Protein AF-C9YWC7-F1 (afdb_monomer_lite)

InterPro domains:
  IPR002104 Integrase, catalytic domain [PF00589] (6-97)
  IPR002104 Integrase, catalytic domain [PS51898] (1-106)
  IPR011010 DNA breaking-rejoining enzyme, catalytic core [SSF56349] (5-104)
  IPR013762 Integrase-like, catalytic domain superfamily [G3DSA:1.10.443.10] (2-112)
  IPR050090 Bacterial tyrosine recombinase XerC/XerD complex [PTHR30349] (17-116)

Organism: Streptomyces scabiei (strain 87.22) (NCBI:txid680198)

Structure (mmCIF, N/CA/C/O backbone):
data_AF-C9YWC7-F1
#
_entry.id   AF-C9YWC7-F1
#
loop_
_atom_site.group_PDB
_atom_site.id
_atom_site.type_symbol
_atom_site.label_atom_id
_atom_site.label_alt_id
_atom_site.label_comp_id
_atom_site.label_asym_id
_atom_site.label_entity_id
_atom_site.label_seq_id
_atom_site.pdbx_PDB_ins_code
_atom_site.Cartn_x
_atom_site.Cartn_y
_atom_site.Cartn_z
_atom_site.occupancy
_atom_site.B_iso_or_equiv
_atom_site.auth_seq_id
_atom_site.auth_comp_id
_atom_site.auth_asym_id
_atom_site.auth_atom_id
_atom_site.pdbx_PDB_model_num
ATOM 1 N N . MET A 1 1 ? -15.018 -0.001 -10.263 1.00 42.81 1 MET A N 1
ATOM 2 C CA . MET A 1 1 ? -15.573 0.875 -9.209 1.00 42.81 1 MET A CA 1
ATOM 3 C C . MET A 1 1 ? -15.201 0.260 -7.872 1.00 42.81 1 MET A C 1
ATOM 5 O O . MET A 1 1 ? -15.272 -0.956 -7.770 1.00 42.81 1 MET A O 1
ATOM 9 N N . ASN A 1 2 ? -14.735 1.050 -6.901 1.00 56.34 2 ASN A N 1
ATOM 10 C CA . ASN A 1 2 ? -14.360 0.542 -5.578 1.00 56.34 2 ASN A CA 1
ATOM 11 C C . ASN A 1 2 ? -15.638 0.241 -4.787 1.00 56.34 2 ASN A C 1
ATOM 13 O O . ASN A 1 2 ? -16.301 1.170 -4.347 1.00 56.34 2 ASN A O 1
ATOM 17 N N . GLU A 1 3 ? -15.983 -1.027 -4.606 1.00 67.31 3 GLU A N 1
ATOM 18 C CA . GLU A 1 3 ? -17.200 -1.493 -3.914 1.00 67.31 3 GLU A CA 1
ATOM 19 C C . GLU A 1 3 ? -17.383 -0.844 -2.525 1.00 67.31 3 GLU A C 1
ATOM 21 O O . GLU A 1 3 ? -18.469 -0.390 -2.182 1.00 67.31 3 GLU A O 1
ATOM 26 N N . ALA A 1 4 ? -16.283 -0.611 -1.801 1.00 65.81 4 ALA A N 1
ATOM 27 C CA . ALA A 1 4 ? -16.276 0.120 -0.529 1.00 65.81 4 ALA A CA 1
ATOM 28 C C . ALA A 1 4 ? -16.797 1.574 -0.611 1.00 65.81 4 ALA A C 1
ATOM 30 O O . ALA A 1 4 ? -17.259 2.127 0.383 1.00 65.81 4 ALA A O 1
ATOM 31 N N . THR A 1 5 ? -16.716 2.227 -1.775 1.00 76.00 5 THR A N 1
ATOM 32 C CA . THR A 1 5 ? -17.272 3.580 -1.958 1.00 76.00 5 THR A CA 1
ATOM 33 C C . THR A 1 5 ? -18.790 3.569 -2.098 1.00 76.00 5 THR A C 1
ATOM 35 O O . THR A 1 5 ? -19.427 4.543 -1.709 1.00 76.00 5 THR A O 1
ATOM 38 N N . GLU A 1 6 ? -19.379 2.470 -2.578 1.00 84.31 6 GLU A N 1
ATOM 39 C CA . GLU A 1 6 ? -20.835 2.312 -2.665 1.00 84.31 6 GLU A CA 1
ATOM 40 C C . GLU A 1 6 ? -21.463 2.218 -1.273 1.00 84.31 6 GLU A C 1
ATOM 42 O O . GLU A 1 6 ? -22.472 2.868 -1.012 1.00 84.31 6 GLU A O 1
ATOM 47 N N . GLU A 1 7 ? -20.818 1.507 -0.344 1.00 85.69 7 GLU A N 1
ATOM 48 C CA . GLU A 1 7 ? -21.276 1.394 1.049 1.00 85.69 7 GLU A CA 1
ATOM 49 C C . GLU A 1 7 ? -21.302 2.743 1.783 1.00 85.69 7 GLU A C 1
ATOM 51 O O . GLU A 1 7 ? -22.106 2.950 2.691 1.00 85.69 7 GLU A O 1
ATOM 56 N N . LEU A 1 8 ? -20.444 3.687 1.382 1.00 85.88 8 LEU A N 1
ATOM 57 C CA . LEU A 1 8 ? -20.388 5.024 1.975 1.00 85.88 8 LEU A CA 1
ATOM 58 C C . LEU A 1 8 ? -21.399 6.000 1.364 1.00 85.88 8 LEU A C 1
ATOM 60 O O . LEU A 1 8 ? -21.724 6.993 2.014 1.00 85.88 8 LEU A O 1
ATOM 64 N N . LYS A 1 9 ? -21.930 5.741 0.160 1.00 87.25 9 LYS A N 1
ATOM 65 C CA . LYS A 1 9 ? -22.854 6.668 -0.523 1.00 87.25 9 LYS A CA 1
ATOM 66 C C . LYS A 1 9 ? -24.054 7.089 0.332 1.00 87.25 9 LYS A C 1
ATOM 68 O O . LYS A 1 9 ? -24.287 8.296 0.412 1.00 87.25 9 LYS A O 1
ATOM 73 N N . PRO A 1 10 ? -24.767 6.179 1.030 1.00 87.19 10 PRO A N 1
ATOM 74 C CA . PRO A 1 10 ? -25.900 6.567 1.872 1.00 87.19 10 PRO A CA 1
ATOM 75 C C . PRO A 1 10 ? -25.519 7.518 3.014 1.00 87.19 10 PRO A C 1
ATOM 77 O O . PRO A 1 10 ? -26.371 8.235 3.527 1.00 87.19 10 PRO A O 1
ATOM 80 N N . HIS A 1 11 ? -24.247 7.531 3.422 1.00 84.00 11 HIS A N 1
ATOM 81 C CA . HIS A 1 11 ? -23.739 8.363 4.513 1.00 84.00 11 HIS A CA 1
ATOM 82 C C . HIS A 1 11 ? -23.211 9.729 4.057 1.00 84.00 11 HIS A C 1
ATOM 84 O O . HIS A 1 11 ? -23.011 10.608 4.894 1.00 84.00 11 HIS A O 1
ATOM 90 N N . VAL A 1 12 ? -22.977 9.904 2.754 1.00 87.12 12 VAL A N 1
ATOM 91 C CA . VAL A 1 12 ? -22.456 11.143 2.151 1.00 87.12 12 VAL A CA 1
ATOM 92 C C . VAL A 1 12 ? -23.565 11.928 1.445 1.00 87.12 12 VAL A C 1
ATOM 94 O O . VAL A 1 12 ? -23.507 13.152 1.363 1.00 87.12 12 VAL A O 1
ATOM 97 N N . GLN A 1 13 ? -24.589 11.242 0.931 1.00 86.88 13 GLN A N 1
ATOM 98 C CA . GLN A 1 13 ? -25.634 11.868 0.127 1.00 86.88 13 GLN A CA 1
ATOM 99 C C . GLN A 1 13 ? -26.383 12.963 0.906 1.00 86.88 13 GLN A C 1
ATOM 101 O O . GLN A 1 13 ? -26.947 12.713 1.968 1.00 86.88 13 GLN A O 1
ATOM 106 N N . GLY A 1 14 ? -26.412 14.175 0.344 1.00 84.50 14 GLY A N 1
ATOM 107 C CA . GLY A 1 14 ? -27.125 15.322 0.917 1.00 84.50 14 GLY A CA 1
ATOM 108 C C . GLY A 1 14 ? -26.389 16.059 2.040 1.00 84.50 14 GLY A C 1
ATOM 109 O O . GLY A 1 14 ? -27.004 16.900 2.688 1.00 84.50 14 GLY A O 1
ATOM 110 N N . ARG A 1 15 ? -25.106 15.759 2.274 1.00 85.81 15 ARG A N 1
ATOM 111 C CA . ARG A 1 15 ? -24.283 16.399 3.313 1.00 85.81 15 ARG A CA 1
ATOM 112 C C . ARG A 1 15 ? -23.303 17.400 2.709 1.00 85.81 15 ARG A C 1
ATOM 114 O O . ARG A 1 15 ? -22.828 17.186 1.597 1.00 85.81 15 ARG A O 1
ATOM 121 N N . GLY A 1 16 ? -23.014 18.480 3.435 1.00 87.00 16 GLY A N 1
ATOM 122 C CA . GLY A 1 16 ? -22.000 19.458 3.027 1.00 87.00 16 GLY A CA 1
ATOM 123 C C . GLY A 1 16 ? -20.566 18.935 3.176 1.00 87.00 16 GLY A C 1
ATOM 124 O O . GLY A 1 16 ? -20.304 18.064 4.005 1.00 87.00 16 GLY A O 1
ATOM 125 N N . ASP A 1 17 ? -19.626 19.504 2.416 1.00 86.88 17 ASP A N 1
ATOM 126 C CA . ASP A 1 17 ? -18.220 19.056 2.364 1.00 86.88 17 ASP A CA 1
ATOM 127 C C . ASP A 1 17 ? -17.495 19.120 3.722 1.00 86.88 17 ASP A C 1
ATOM 129 O O . ASP A 1 17 ? -16.593 18.329 3.990 1.00 86.88 17 ASP A O 1
ATOM 133 N N . GLU A 1 18 ? -17.919 20.032 4.601 1.00 89.25 18 GLU A N 1
ATOM 134 C CA . GLU A 1 18 ? -17.342 20.244 5.937 1.00 89.25 18 GLU A CA 1
ATOM 135 C C . GLU A 1 18 ? -18.062 19.448 7.043 1.00 89.25 18 GLU A C 1
ATOM 137 O O . GLU A 1 18 ? -17.734 19.552 8.230 1.00 89.25 18 GLU A O 1
ATOM 142 N N . GLU A 1 19 ? -19.076 18.650 6.695 1.00 90.81 19 GLU A N 1
ATOM 143 C CA . GLU A 1 19 ? -19.802 17.852 7.675 1.00 90.81 19 GLU A CA 1
ATOM 144 C C . GLU A 1 19 ? -19.056 16.574 8.073 1.00 90.81 19 GLU A C 1
ATOM 146 O O . GLU A 1 19 ? -18.489 15.836 7.267 1.00 90.81 19 GLU A O 1
ATOM 151 N N . LEU A 1 20 ? -19.141 16.232 9.359 1.00 90.25 20 LEU A N 1
ATOM 152 C CA . LEU A 1 20 ? -18.568 14.998 9.889 1.00 90.25 20 LEU A CA 1
ATOM 153 C C . LEU A 1 20 ? -19.258 13.764 9.303 1.00 90.25 20 LEU A C 1
ATOM 155 O O . LEU A 1 20 ? -20.401 13.493 9.667 1.00 90.25 20 LEU A O 1
ATOM 159 N N . LEU A 1 21 ? -18.544 12.957 8.509 1.00 89.12 21 LEU A N 1
ATOM 160 C CA . LEU A 1 21 ? -19.074 11.722 7.909 1.00 89.12 21 LEU A CA 1
ATOM 161 C C . LEU A 1 21 ? -19.670 10.750 8.943 1.00 89.12 21 LEU A C 1
ATOM 163 O O . LEU A 1 21 ? -20.765 10.232 8.743 1.00 89.12 21 LEU A O 1
ATOM 167 N N . PHE A 1 22 ? -18.986 10.554 10.074 1.00 89.25 22 PHE A N 1
ATOM 168 C CA . PHE A 1 22 ? -19.467 9.734 11.189 1.00 89.25 22 PHE A CA 1
ATOM 169 C C . PHE A 1 22 ? -19.656 10.584 12.445 1.00 89.25 22 PHE A C 1
ATOM 171 O O . PHE A 1 22 ? -18.703 11.180 12.957 1.00 89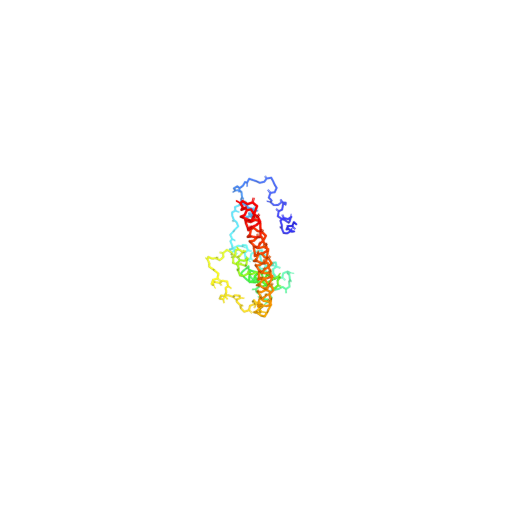.25 22 PHE A O 1
ATOM 178 N N . THR A 1 23 ? -20.875 10.591 12.976 1.00 90.69 23 THR A N 1
ATOM 179 C CA . THR A 1 23 ? -21.249 11.363 14.163 1.00 90.69 23 THR A CA 1
ATOM 180 C C . THR A 1 23 ? -21.534 10.457 15.360 1.00 90.69 23 THR A C 1
ATOM 182 O O . THR A 1 23 ? -21.872 9.278 15.243 1.00 90.69 23 THR A O 1
ATOM 185 N N . ALA A 1 24 ? -21.358 11.007 16.559 1.00 90.00 24 ALA A N 1
ATOM 186 C CA . ALA A 1 24 ? -21.933 10.448 17.774 1.00 90.00 24 ALA A CA 1
ATOM 187 C C . ALA A 1 24 ? -23.471 10.595 17.736 1.00 90.00 24 ALA A C 1
ATOM 189 O O . ALA A 1 24 ? -23.973 11.430 16.987 1.00 90.00 24 ALA A O 1
ATOM 190 N N . PRO A 1 25 ? -24.235 9.868 18.575 1.00 86.62 25 PRO A N 1
ATOM 191 C CA . PRO A 1 25 ? -25.702 9.923 18.552 1.00 86.62 25 PRO A CA 1
ATOM 192 C C . PRO A 1 25 ? -26.306 11.331 18.685 1.00 86.62 25 PRO A C 1
ATOM 194 O O . PRO A 1 25 ? -27.403 11.571 18.203 1.00 86.62 25 PRO A O 1
ATOM 197 N N . GLN A 1 26 ? -25.592 12.268 19.319 1.00 88.06 26 GLN A N 1
ATOM 198 C CA . GLN A 1 26 ? -26.001 13.671 19.463 1.00 88.06 26 GLN A CA 1
ATOM 199 C C . GLN A 1 26 ? -25.484 14.591 18.333 1.00 88.06 26 GLN A C 1
ATOM 201 O O . GLN A 1 26 ? -25.454 15.803 18.502 1.00 88.06 26 GLN A O 1
ATOM 206 N N . GLY A 1 27 ? -24.992 14.045 17.217 1.00 88.62 27 GLY A N 1
ATOM 207 C CA . GLY A 1 27 ? -24.489 14.812 16.065 1.00 88.62 27 GLY A CA 1
ATOM 208 C C . GLY A 1 27 ? -23.047 15.326 16.186 1.00 88.62 27 GLY A C 1
ATOM 209 O O . GLY A 1 27 ? -22.462 15.750 15.195 1.00 88.62 27 GLY A O 1
ATOM 210 N N . GLY A 1 28 ? -22.435 15.255 17.372 1.00 91.56 28 GLY A N 1
ATOM 211 C CA . GLY A 1 28 ? -21.044 15.669 17.595 1.00 91.56 28 GLY A CA 1
ATOM 212 C C . GLY A 1 28 ? -19.987 14.675 17.075 1.00 91.56 28 GLY A C 1
ATOM 213 O O . GLY A 1 28 ? -20.320 13.597 16.582 1.00 91.56 28 GLY A O 1
ATOM 214 N N . PRO A 1 29 ? -18.686 14.982 17.232 1.00 93.00 29 PRO A N 1
ATOM 215 C CA . PRO A 1 29 ? -17.603 14.125 16.756 1.00 93.00 29 PRO A CA 1
ATOM 216 C C . PRO A 1 29 ? -17.528 12.787 17.492 1.00 93.00 29 PRO A C 1
ATOM 218 O O . PRO A 1 29 ? -17.621 12.705 18.723 1.00 93.00 29 PRO A O 1
ATOM 221 N N . LEU A 1 30 ? -17.273 11.724 16.729 1.00 92.56 30 LEU A N 1
ATOM 222 C CA . LEU A 1 30 ? -17.085 10.386 17.267 1.00 92.56 30 LEU A CA 1
ATOM 223 C C . LEU A 1 30 ? -15.786 10.309 18.087 1.00 92.56 30 LEU A C 1
ATOM 225 O O . LEU A 1 30 ? -14.671 10.369 17.569 1.00 92.56 30 LEU A O 1
ATOM 229 N N . ARG A 1 31 ? -15.912 10.137 19.406 1.00 93.25 31 ARG A N 1
ATOM 230 C CA . ARG A 1 31 ? -14.751 9.978 20.294 1.00 93.25 31 ARG A CA 1
ATOM 231 C C . ARG A 1 31 ? -14.199 8.557 20.194 1.00 93.25 31 ARG A C 1
ATOM 233 O O . ARG A 1 31 ? -14.891 7.597 20.532 1.00 93.25 31 ARG A O 1
ATOM 240 N N . ALA A 1 32 ? -12.921 8.427 19.830 1.00 91.31 32 ALA A N 1
ATOM 241 C CA . ALA A 1 32 ? -12.274 7.135 19.584 1.00 91.31 32 ALA A CA 1
ATOM 242 C C . ALA A 1 32 ? -12.418 6.134 20.745 1.00 91.31 32 ALA A C 1
ATOM 244 O O . ALA A 1 32 ? -12.703 4.963 20.512 1.00 91.31 32 ALA A O 1
ATOM 245 N N . ARG A 1 33 ? -12.260 6.579 22.000 1.00 92.88 33 ARG A N 1
ATOM 246 C CA . ARG A 1 33 ? -12.434 5.712 23.180 1.00 92.88 33 ARG A CA 1
ATOM 247 C C . ARG A 1 33 ? -13.857 5.154 23.270 1.00 92.88 33 ARG A C 1
ATOM 249 O O . ARG A 1 33 ? -14.019 3.949 23.441 1.00 92.88 33 ARG A O 1
ATOM 256 N N . ASN A 1 34 ? -14.863 6.012 23.108 1.00 93.56 34 ASN A N 1
ATOM 257 C CA . ASN A 1 34 ? -16.269 5.619 23.196 1.00 93.56 34 ASN A CA 1
ATOM 258 C C . ASN A 1 34 ? -16.642 4.672 22.055 1.00 93.56 34 ASN A C 1
ATOM 260 O O . ASN A 1 34 ? -17.251 3.639 22.308 1.00 93.56 34 ASN A O 1
ATOM 264 N N . PHE A 1 35 ? -16.212 4.976 20.828 1.00 93.88 35 PHE A N 1
ATOM 265 C CA . PHE A 1 35 ? -16.394 4.089 19.679 1.00 93.88 35 PHE A CA 1
ATOM 266 C C . PHE A 1 35 ? -15.781 2.706 19.924 1.00 93.88 35 PHE A C 1
ATOM 268 O O . PHE A 1 35 ? -16.458 1.690 19.766 1.00 93.88 35 PHE A O 1
ATOM 275 N N . ARG A 1 36 ? -14.519 2.657 20.377 1.00 93.50 36 ARG A N 1
ATOM 276 C CA . ARG A 1 36 ? -13.822 1.391 20.643 1.00 93.50 36 ARG A CA 1
ATOM 277 C C . ARG A 1 36 ? -14.557 0.536 21.673 1.00 93.50 36 ARG A C 1
ATOM 279 O O . ARG A 1 36 ? -14.708 -0.661 21.462 1.00 93.50 36 ARG A O 1
ATOM 286 N N . GLN A 1 37 ? -14.992 1.145 22.775 1.00 93.31 37 GLN A N 1
ATOM 287 C CA . GLN A 1 37 ? -15.593 0.423 23.897 1.00 93.31 37 GLN A CA 1
ATOM 288 C C . GLN A 1 37 ? -17.053 0.039 23.653 1.00 93.31 37 GLN A C 1
ATOM 290 O O . GLN A 1 37 ? -17.451 -1.066 24.000 1.00 93.31 37 GLN A O 1
ATOM 295 N N . ARG A 1 38 ? -17.852 0.944 23.078 1.00 93.81 38 ARG A N 1
ATOM 296 C CA . ARG A 1 38 ? -19.313 0.787 23.001 1.00 93.81 38 ARG A CA 1
ATOM 297 C C . ARG A 1 38 ? -19.802 0.165 21.699 1.00 93.81 38 ARG A C 1
ATOM 299 O O . ARG A 1 38 ? -20.891 -0.387 21.688 1.00 93.81 38 ARG A O 1
ATOM 306 N N . LEU A 1 39 ? -19.030 0.274 20.618 1.00 93.56 39 LEU A N 1
ATOM 307 C CA . LEU A 1 39 ? -19.439 -0.201 19.292 1.00 93.56 39 LEU A CA 1
ATOM 308 C C . LEU A 1 39 ? -18.488 -1.274 18.771 1.00 93.56 39 LEU A C 1
ATOM 310 O O . LEU A 1 39 ? -18.910 -2.392 18.489 1.00 93.56 39 LEU A O 1
ATOM 314 N N . PHE A 1 40 ? -17.194 -0.965 18.696 1.00 95.06 40 PHE A N 1
ATOM 315 C CA . PHE A 1 40 ? -16.232 -1.848 18.043 1.00 95.06 40 PHE A CA 1
ATOM 316 C C . PHE A 1 40 ? -15.988 -3.149 18.820 1.00 95.06 40 PHE A C 1
ATOM 318 O O . PHE A 1 40 ? -16.091 -4.226 18.244 1.00 95.06 40 PHE A O 1
ATOM 325 N N . ALA A 1 41 ? -15.689 -3.083 20.123 1.00 94.94 41 ALA A N 1
ATOM 326 C CA . ALA A 1 41 ? -15.440 -4.289 20.916 1.00 94.94 41 ALA A CA 1
ATOM 327 C C . ALA A 1 41 ? -16.656 -5.244 20.956 1.00 94.94 41 ALA A C 1
ATOM 329 O O . ALA A 1 41 ? -16.464 -6.434 20.696 1.00 94.94 41 ALA A O 1
ATOM 330 N N . PRO A 1 42 ? -17.902 -4.768 21.168 1.00 96.19 42 PRO A N 1
ATOM 331 C CA . PRO A 1 42 ? -19.088 -5.611 21.018 1.00 96.19 42 PRO A CA 1
ATOM 332 C C . PRO A 1 42 ? -19.246 -6.201 19.611 1.00 96.19 42 PRO A C 1
ATOM 334 O O . PRO A 1 42 ? -19.573 -7.379 19.485 1.00 96.19 42 PRO A O 1
ATOM 337 N N . ALA A 1 43 ? -18.969 -5.430 18.552 1.00 96.19 43 ALA A N 1
ATOM 338 C CA . ALA A 1 43 ? -19.028 -5.928 17.177 1.00 96.19 43 ALA A CA 1
ATOM 339 C C . ALA A 1 43 ? -18.008 -7.052 16.918 1.00 96.19 43 ALA A C 1
ATOM 341 O O . ALA A 1 43 ? -18.352 -8.057 16.303 1.00 96.19 43 ALA A O 1
ATOM 342 N N . VAL A 1 44 ? -16.786 -6.933 17.447 1.00 96.69 44 VAL A N 1
ATOM 343 C CA . VAL A 1 44 ? -15.750 -7.980 17.368 1.00 96.69 44 VAL A CA 1
ATOM 344 C C . VAL A 1 44 ? -16.204 -9.267 18.060 1.00 96.69 44 VAL A C 1
ATOM 346 O O . VAL A 1 44 ? -15.990 -10.357 17.530 1.00 96.69 44 VAL A O 1
ATOM 349 N N . VAL A 1 45 ? -16.851 -9.161 19.225 1.00 96.38 45 VAL A N 1
ATOM 350 C CA . VAL A 1 45 ? -17.416 -10.324 19.930 1.00 96.38 45 VAL A CA 1
ATOM 351 C C . VAL A 1 45 ? -18.554 -10.945 19.124 1.00 96.38 45 VAL A C 1
ATOM 353 O O . VAL A 1 45 ? -18.554 -12.155 18.920 1.00 96.38 45 VAL A O 1
ATOM 356 N N . LYS A 1 46 ? -19.476 -10.126 18.603 1.00 97.44 46 LYS A N 1
ATOM 357 C CA . LYS A 1 46 ? -20.592 -10.581 17.759 1.00 97.44 46 LYS A CA 1
ATOM 358 C C . LYS A 1 46 ? -20.113 -11.270 16.476 1.00 97.44 46 LYS A C 1
ATOM 360 O O . LYS A 1 46 ? -20.763 -12.196 16.010 1.00 97.44 46 LYS A O 1
ATOM 365 N N . ALA A 1 47 ? -18.965 -10.857 15.941 1.00 96.44 47 ALA A N 1
ATOM 366 C CA . ALA A 1 47 ? -18.312 -11.490 14.797 1.00 96.44 47 ALA A CA 1
ATOM 367 C C . ALA A 1 47 ? -17.564 -12.798 15.145 1.00 96.44 47 ALA A C 1
ATOM 369 O O . ALA A 1 47 ? -16.922 -13.376 14.275 1.00 96.44 47 ALA A O 1
ATOM 370 N N . GLY A 1 48 ? -17.582 -13.255 16.405 1.00 96.81 48 GLY A N 1
ATOM 371 C CA . GLY A 1 48 ? -16.868 -14.460 16.851 1.00 96.81 48 GLY A CA 1
ATOM 372 C C . GLY A 1 48 ? -15.358 -14.270 17.060 1.00 96.81 48 GLY A C 1
ATOM 373 O O . GLY A 1 48 ? -14.641 -15.220 17.370 1.00 96.81 48 GLY A O 1
ATOM 374 N N . LEU A 1 49 ? -14.852 -13.039 16.950 1.00 95.88 49 LEU A N 1
ATOM 375 C CA . LEU A 1 49 ? -13.418 -12.720 16.979 1.00 95.88 49 LEU A CA 1
ATOM 376 C C . LEU A 1 49 ? -12.938 -12.200 18.344 1.00 95.88 49 LEU A C 1
ATOM 378 O O . LEU A 1 49 ? -11.817 -11.701 18.467 1.00 95.88 49 LEU A O 1
ATOM 382 N N . GLY A 1 50 ? -13.765 -12.307 19.390 1.00 92.50 50 GLY A N 1
ATOM 383 C CA . GLY A 1 50 ? -13.463 -11.778 20.728 1.00 92.50 50 GLY A CA 1
ATOM 384 C C . GLY A 1 50 ? -12.139 -12.289 21.310 1.00 92.50 50 GLY A C 1
ATOM 385 O O . GLY A 1 50 ? -11.377 -11.520 21.898 1.00 92.50 50 GLY A O 1
ATOM 386 N N . HIS A 1 51 ? -11.813 -13.559 21.061 1.00 93.56 51 HIS A N 1
ATOM 387 C CA . HIS A 1 51 ? -10.578 -14.200 21.521 1.00 93.56 51 HIS A CA 1
ATOM 388 C C . HIS A 1 51 ? -9.308 -13.592 20.898 1.00 93.56 51 HIS A C 1
ATOM 390 O O . HIS A 1 51 ? -8.252 -13.579 21.529 1.00 93.56 51 HIS A O 1
ATOM 396 N N . LEU A 1 52 ? -9.407 -13.008 19.699 1.00 93.31 52 LEU A N 1
ATOM 397 C CA . LEU A 1 52 ? -8.273 -12.406 18.993 1.00 93.31 52 LEU A CA 1
ATOM 398 C C . LEU A 1 52 ? -7.942 -10.993 19.476 1.00 93.31 52 LEU A C 1
ATOM 400 O O . LEU A 1 52 ? -6.923 -10.428 19.062 1.00 93.31 52 LEU A O 1
ATOM 404 N N . LYS A 1 53 ? -8.790 -10.394 20.329 1.00 89.88 53 LYS A N 1
ATOM 405 C CA . LYS A 1 53 ? -8.661 -8.999 20.782 1.00 89.88 53 LYS A CA 1
ATOM 406 C C . LYS A 1 53 ? -8.387 -8.071 19.591 1.00 89.88 53 LYS A C 1
ATOM 408 O O . LYS A 1 53 ? -7.358 -7.385 19.554 1.00 89.88 53 LYS A O 1
ATOM 413 N N . VAL A 1 54 ? -9.232 -8.155 18.560 1.00 95.69 54 VAL A N 1
ATOM 414 C CA . VAL A 1 54 ? -9.095 -7.358 17.332 1.00 95.69 54 VAL A CA 1
ATOM 415 C C . VAL A 1 54 ? -9.170 -5.875 17.691 1.00 95.69 54 VAL A C 1
ATOM 417 O O . VAL A 1 54 ? -9.963 -5.465 18.535 1.00 95.69 54 VAL A O 1
ATOM 420 N N . THR A 1 55 ? -8.321 -5.064 17.065 1.00 94.38 55 THR A N 1
ATOM 421 C CA . THR A 1 55 ? -8.309 -3.603 17.203 1.00 94.38 55 THR A CA 1
ATOM 422 C C . THR A 1 55 ? -8.272 -2.967 15.814 1.00 94.38 55 THR A C 1
ATOM 424 O O . THR A 1 55 ? -7.821 -3.623 14.873 1.00 94.38 55 THR A O 1
ATOM 427 N N . PRO A 1 56 ? -8.650 -1.685 15.656 1.00 94.19 56 PRO A N 1
ATOM 428 C CA . PRO A 1 56 ? -8.478 -0.990 14.379 1.00 94.19 56 PRO A CA 1
ATOM 429 C C . PRO A 1 56 ? -7.026 -1.003 13.880 1.00 94.19 56 PRO A C 1
ATOM 431 O O . PRO A 1 56 ? -6.780 -1.081 12.683 1.00 94.19 56 PRO A O 1
ATOM 434 N N . HIS A 1 57 ? -6.050 -0.998 14.797 1.00 93.69 57 HIS A N 1
ATOM 435 C CA . HIS A 1 57 ? -4.640 -1.122 14.432 1.00 93.69 57 HIS A CA 1
ATOM 436 C C . HIS A 1 57 ? -4.312 -2.512 13.863 1.00 93.69 57 HIS A C 1
ATOM 438 O O . HIS A 1 57 ? -3.620 -2.600 12.858 1.00 93.69 57 HIS A O 1
ATOM 444 N N . LYS A 1 58 ? -4.859 -3.594 14.437 1.00 95.12 58 LYS A N 1
ATOM 445 C CA . LYS A 1 58 ? -4.727 -4.946 13.865 1.00 95.12 58 LYS A CA 1
ATOM 446 C C . LYS A 1 58 ? -5.393 -5.055 12.494 1.00 95.12 58 LYS A C 1
ATOM 448 O O . LYS A 1 58 ? -4.791 -5.613 11.591 1.00 95.12 58 LYS A O 1
ATOM 453 N N . LEU A 1 59 ? -6.580 -4.469 12.318 1.00 95.56 59 LEU A N 1
ATOM 454 C CA . LEU A 1 59 ? -7.244 -4.426 11.010 1.00 95.56 59 LEU A CA 1
ATOM 455 C C . LEU A 1 59 ? -6.410 -3.669 9.970 1.00 95.56 59 LEU A C 1
ATOM 457 O O . LEU A 1 59 ? -6.341 -4.088 8.820 1.00 95.56 59 LEU A O 1
ATOM 461 N N . ARG A 1 60 ? -5.725 -2.593 10.374 1.00 94.75 60 ARG A N 1
ATOM 462 C CA . ARG A 1 60 ? -4.783 -1.875 9.507 1.00 94.75 60 ARG A CA 1
ATOM 463 C C . ARG A 1 60 ? -3.597 -2.750 9.085 1.00 94.75 60 ARG A C 1
ATOM 465 O O . ARG A 1 60 ? -3.223 -2.700 7.918 1.00 94.75 60 ARG A O 1
ATOM 472 N N . HIS A 1 61 ? -3.046 -3.561 9.992 1.00 95.31 61 HIS A N 1
ATOM 473 C CA . HIS A 1 61 ? -2.030 -4.563 9.637 1.00 95.31 61 HIS A CA 1
ATOM 474 C C . HIS A 1 61 ? -2.587 -5.590 8.651 1.00 95.31 61 HIS A C 1
ATOM 476 O O . HIS A 1 61 ? -1.970 -5.835 7.622 1.00 95.31 61 HIS A O 1
ATOM 482 N N . THR A 1 62 ? -3.789 -6.117 8.898 1.00 95.56 62 THR A N 1
ATOM 483 C CA . THR A 1 62 ? -4.455 -7.053 7.980 1.00 95.56 62 THR A CA 1
ATOM 484 C C . THR A 1 62 ? -4.657 -6.448 6.589 1.00 95.56 62 THR A C 1
ATOM 486 O O . THR A 1 62 ? -4.360 -7.106 5.597 1.00 95.56 62 THR A O 1
ATOM 489 N N . ALA A 1 63 ? -5.101 -5.192 6.495 1.00 95.56 63 ALA A N 1
ATOM 490 C CA . ALA A 1 63 ? -5.263 -4.498 5.219 1.00 95.56 63 ALA A CA 1
ATOM 491 C C . ALA A 1 63 ? -3.929 -4.353 4.467 1.00 95.56 63 ALA A C 1
ATOM 493 O O . ALA A 1 63 ? -3.877 -4.582 3.261 1.00 95.56 63 ALA A O 1
ATOM 494 N N . ALA A 1 64 ? -2.841 -4.029 5.174 1.00 95.94 64 ALA A N 1
ATOM 495 C CA . ALA A 1 64 ? -1.506 -3.969 4.584 1.00 95.94 64 ALA A CA 1
ATOM 496 C C . ALA A 1 64 ? -1.051 -5.341 4.063 1.00 95.94 64 ALA A C 1
ATOM 498 O O . ALA A 1 64 ? -0.625 -5.448 2.915 1.00 95.94 64 ALA A O 1
ATOM 499 N N . SER A 1 65 ? -1.204 -6.397 4.867 1.00 96.00 65 SER A N 1
ATOM 500 C CA . SER A 1 65 ? -0.859 -7.764 4.466 1.00 96.00 65 SER A CA 1
ATOM 501 C C . SER A 1 65 ? -1.658 -8.227 3.245 1.00 96.00 65 SER A C 1
ATOM 503 O O . SER A 1 65 ? -1.077 -8.784 2.318 1.00 96.00 65 SER A O 1
ATOM 505 N N . LEU A 1 66 ? -2.967 -7.953 3.204 1.00 96.69 66 LEU A N 1
ATOM 506 C CA . LEU A 1 66 ? -3.824 -8.288 2.062 1.00 96.69 66 LEU A CA 1
ATOM 507 C C . LEU A 1 66 ? -3.441 -7.505 0.801 1.00 96.69 66 LEU A C 1
ATOM 509 O O . LEU A 1 66 ? -3.418 -8.083 -0.284 1.00 96.69 66 LEU A O 1
ATOM 513 N N . ALA A 1 67 ? -3.098 -6.220 0.925 1.00 95.62 67 ALA A N 1
ATOM 514 C CA . ALA A 1 67 ? -2.631 -5.421 -0.206 1.00 95.62 67 ALA A CA 1
ATOM 515 C C . ALA A 1 67 ? -1.327 -5.987 -0.795 1.00 95.62 67 ALA A C 1
ATOM 517 O O . ALA A 1 67 ? -1.227 -6.160 -2.010 1.00 95.62 67 ALA A O 1
ATOM 518 N N . ILE A 1 68 ? -0.358 -6.341 0.057 1.00 95.81 68 ILE A N 1
ATOM 519 C CA . ILE A 1 68 ? 0.919 -6.941 -0.367 1.00 95.81 68 ILE A CA 1
ATOM 520 C C . ILE A 1 68 ? 0.684 -8.298 -1.038 1.00 95.81 68 ILE A C 1
ATOM 522 O O . ILE A 1 68 ? 1.202 -8.539 -2.130 1.00 95.81 68 ILE A O 1
ATOM 526 N N . ALA A 1 69 ? -0.145 -9.155 -0.434 1.00 94.50 69 ALA A N 1
ATOM 527 C CA . ALA A 1 69 ? -0.522 -10.447 -1.008 1.00 94.50 69 ALA A CA 1
ATOM 528 C C . ALA A 1 69 ? -1.241 -10.300 -2.362 1.00 94.50 69 ALA A C 1
ATOM 530 O O . ALA A 1 69 ? -1.071 -11.134 -3.247 1.00 94.50 69 ALA A O 1
ATOM 531 N N . SER A 1 70 ? -1.980 -9.204 -2.554 1.00 95.19 70 SER A N 1
ATOM 532 C CA . SER A 1 70 ? -2.635 -8.851 -3.823 1.00 95.19 70 SER A CA 1
ATOM 533 C C . SER A 1 70 ? -1.680 -8.231 -4.854 1.00 95.19 70 SER A C 1
ATOM 535 O O . SER A 1 70 ? -2.103 -7.839 -5.939 1.00 95.19 70 SER A O 1
ATOM 537 N N . GLY A 1 71 ? -0.385 -8.139 -4.542 1.00 93.44 71 GLY A N 1
ATOM 538 C CA . GLY A 1 71 ? 0.654 -7.682 -5.459 1.00 93.44 71 GLY A CA 1
ATOM 539 C C . GLY A 1 71 ? 0.994 -6.196 -5.375 1.00 93.44 71 GLY A C 1
ATOM 540 O O . GLY A 1 71 ? 1.770 -5.736 -6.214 1.00 93.44 71 GLY A O 1
ATOM 541 N N . ALA A 1 72 ? 0.472 -5.458 -4.389 1.00 94.88 72 ALA A N 1
ATOM 542 C CA . ALA A 1 72 ? 0.852 -4.065 -4.168 1.00 94.88 72 ALA A CA 1
ATOM 543 C C . ALA A 1 72 ? 2.353 -3.945 -3.856 1.00 94.88 72 ALA A C 1
ATOM 545 O O . ALA A 1 72 ? 2.909 -4.742 -3.097 1.00 94.88 72 ALA A O 1
ATOM 546 N N . ASP A 1 73 ? 3.007 -2.939 -4.434 1.00 93.94 73 ASP A N 1
ATOM 547 C CA . ASP A 1 73 ? 4.386 -2.599 -4.098 1.00 93.94 73 ASP A CA 1
ATOM 548 C C . ASP A 1 73 ? 4.468 -1.713 -2.843 1.00 93.94 73 ASP A C 1
ATOM 550 O O . ASP A 1 73 ? 3.463 -1.238 -2.302 1.00 93.94 73 ASP A O 1
ATOM 554 N N . VAL A 1 74 ? 5.694 -1.493 -2.368 1.00 93.75 74 VAL A N 1
ATOM 555 C CA . VAL A 1 74 ? 5.960 -0.704 -1.160 1.00 93.75 74 VAL A CA 1
ATOM 556 C C . VAL A 1 74 ? 5.399 0.717 -1.237 1.00 93.75 74 VAL A C 1
ATOM 558 O O . VAL A 1 74 ? 4.910 1.218 -0.225 1.00 93.75 74 VAL A O 1
ATOM 561 N N . ASN A 1 75 ? 5.406 1.352 -2.412 1.00 94.06 75 ASN A N 1
ATOM 562 C CA . ASN A 1 75 ? 4.918 2.719 -2.576 1.00 94.06 75 ASN A CA 1
ATOM 563 C C . ASN A 1 75 ? 3.395 2.752 -2.476 1.00 94.06 75 ASN A C 1
ATOM 565 O O . ASN A 1 75 ? 2.844 3.593 -1.769 1.00 94.06 75 ASN A O 1
ATOM 569 N N . VAL A 1 76 ? 2.712 1.799 -3.118 1.00 95.19 76 VAL A N 1
ATOM 570 C CA . VAL A 1 76 ? 1.251 1.668 -3.027 1.00 95.19 76 VAL A CA 1
ATOM 571 C C . VAL A 1 76 ? 0.822 1.469 -1.574 1.00 95.19 76 VAL A C 1
ATOM 573 O O . VAL A 1 76 ? -0.064 2.173 -1.088 1.00 95.19 76 VAL A O 1
ATOM 576 N N . VAL A 1 77 ? 1.480 0.559 -0.850 1.00 94.88 77 VAL A N 1
ATOM 577 C CA . VAL A 1 77 ? 1.160 0.286 0.559 1.00 94.88 77 VAL A CA 1
ATOM 578 C C . VAL A 1 77 ? 1.494 1.490 1.443 1.00 94.88 77 VAL A C 1
ATOM 580 O O . VAL A 1 77 ? 0.695 1.853 2.305 1.00 94.88 77 VAL A O 1
ATOM 583 N N . GLN A 1 78 ? 2.629 2.160 1.221 1.00 94.56 78 GLN A N 1
ATOM 584 C CA . GLN A 1 78 ? 3.000 3.375 1.950 1.00 94.56 78 GLN A CA 1
ATOM 585 C C . GLN A 1 78 ? 1.940 4.471 1.787 1.00 94.56 78 GLN A C 1
ATOM 587 O O . GLN A 1 78 ? 1.512 5.048 2.790 1.00 94.56 78 GLN A O 1
ATOM 592 N N . THR A 1 79 ? 1.503 4.738 0.554 1.00 94.56 79 THR A N 1
ATOM 593 C CA . THR A 1 79 ? 0.480 5.746 0.253 1.00 94.56 79 THR A CA 1
ATOM 594 C C . THR A 1 79 ? -0.865 5.366 0.856 1.00 94.56 79 THR A C 1
ATOM 596 O O . THR A 1 79 ? -1.467 6.189 1.540 1.00 94.56 79 THR A O 1
ATOM 599 N N . MET A 1 80 ? -1.306 4.114 0.688 1.00 93.94 80 MET A N 1
ATOM 600 C CA . MET A 1 80 ? -2.550 3.601 1.278 1.00 93.94 80 MET A CA 1
ATOM 601 C C . MET A 1 80 ? -2.578 3.781 2.801 1.0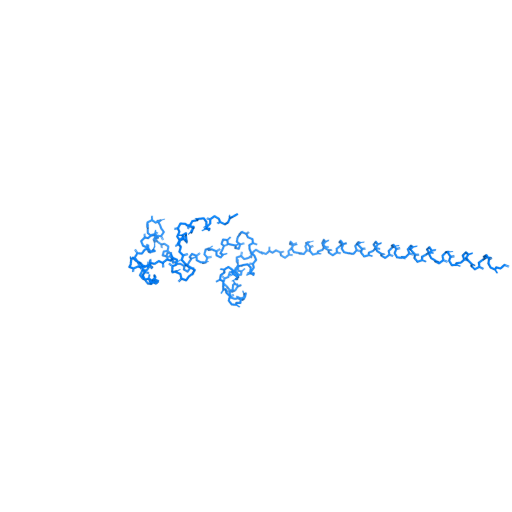0 93.94 80 MET A C 1
ATOM 603 O O . MET A 1 80 ? -3.607 4.109 3.388 1.00 93.94 80 MET A O 1
ATOM 607 N N . LEU A 1 81 ? -1.437 3.565 3.455 1.00 93.38 81 LEU A N 1
ATOM 608 C CA . LEU A 1 81 ? -1.307 3.694 4.897 1.00 93.38 81 LEU A CA 1
ATOM 609 C C . LEU A 1 81 ? -1.050 5.146 5.341 1.00 93.38 81 LEU A C 1
ATOM 611 O O . LEU A 1 81 ? -1.278 5.465 6.509 1.00 93.38 81 LEU A O 1
ATOM 615 N N . GLY A 1 82 ? -0.598 6.039 4.464 1.00 93.25 82 GLY A N 1
ATOM 616 C CA . GLY A 1 82 ? -0.187 7.395 4.835 1.00 93.25 82 GLY A CA 1
ATOM 617 C C . GLY A 1 82 ? 1.103 7.419 5.665 1.00 93.25 82 GLY A C 1
ATOM 618 O O . GLY A 1 82 ? 1.260 8.248 6.561 1.00 93.25 82 GLY A O 1
ATOM 619 N N . HIS A 1 83 ? 2.018 6.475 5.428 1.00 93.94 83 HIS A N 1
ATOM 620 C CA . HIS A 1 83 ? 3.330 6.484 6.074 1.00 93.94 83 HIS A CA 1
ATOM 621 C C . HIS A 1 83 ? 4.220 7.576 5.467 1.00 93.94 83 HIS A C 1
ATOM 623 O O . HIS A 1 83 ? 4.350 7.690 4.249 1.00 93.94 83 HIS A O 1
ATOM 629 N N . LYS A 1 84 ? 4.880 8.357 6.331 1.00 90.44 84 LYS A N 1
ATOM 630 C CA . LYS A 1 84 ? 5.771 9.456 5.918 1.00 90.44 84 LYS A CA 1
ATOM 631 C C . LYS A 1 84 ? 7.013 8.986 5.150 1.00 90.44 84 LYS A C 1
ATOM 633 O O . LYS A 1 84 ? 7.626 9.785 4.455 1.00 90.44 84 LYS A O 1
ATOM 638 N N . SER A 1 85 ? 7.396 7.720 5.301 1.00 89.94 85 SER A N 1
ATOM 639 C CA . SER A 1 85 ? 8.548 7.119 4.629 1.00 89.94 85 SER A CA 1
ATOM 640 C C . SER A 1 85 ? 8.270 5.656 4.290 1.00 89.94 85 SER A C 1
ATOM 642 O O . SER A 1 85 ? 7.604 4.955 5.059 1.00 89.94 85 SER A O 1
ATOM 644 N N . ALA A 1 86 ? 8.837 5.195 3.173 1.00 87.56 86 ALA A N 1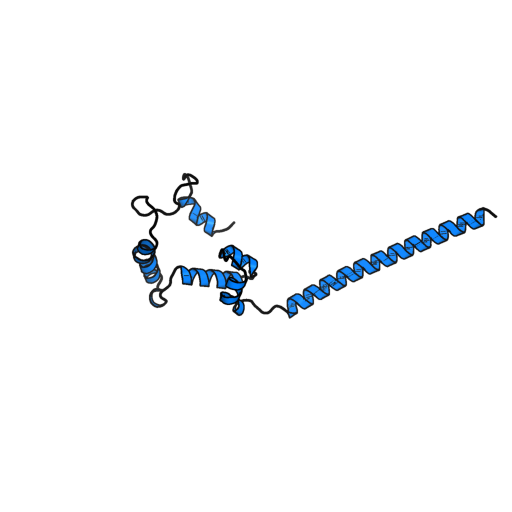
ATOM 645 C CA . ALA A 1 86 ? 8.849 3.792 2.771 1.00 87.56 86 ALA A CA 1
ATOM 646 C C . ALA A 1 86 ? 9.548 2.904 3.809 1.00 87.56 86 ALA A C 1
ATOM 648 O O . ALA A 1 86 ? 9.132 1.766 4.005 1.00 87.56 86 ALA A O 1
ATOM 649 N N . THR A 1 87 ? 10.554 3.433 4.518 1.00 91.25 87 THR A N 1
ATOM 650 C CA . THR A 1 87 ? 11.288 2.710 5.569 1.00 91.25 87 THR A CA 1
ATOM 651 C C . THR A 1 87 ? 10.339 2.166 6.629 1.00 91.25 87 THR A C 1
ATOM 653 O O . THR A 1 87 ? 10.380 0.982 6.915 1.00 91.25 87 THR A O 1
ATOM 656 N N . LEU A 1 88 ? 9.381 2.969 7.106 1.00 90.75 88 LEU A N 1
ATOM 657 C CA . LEU A 1 88 ? 8.403 2.515 8.102 1.00 90.75 88 LEU A CA 1
ATOM 658 C C . LEU A 1 88 ? 7.569 1.326 7.593 1.00 90.75 88 LEU A C 1
ATOM 660 O O . LEU A 1 88 ? 7.251 0.404 8.344 1.00 90.75 88 LEU A O 1
ATOM 664 N N . THR A 1 89 ? 7.205 1.344 6.310 1.00 92.50 89 THR A N 1
ATOM 665 C CA . THR A 1 89 ? 6.477 0.246 5.665 1.00 92.50 89 THR A CA 1
ATOM 666 C C . THR A 1 89 ? 7.355 -0.995 5.521 1.00 92.50 89 THR A C 1
ATOM 668 O O . THR A 1 89 ? 6.878 -2.093 5.789 1.00 92.50 89 THR A O 1
ATOM 671 N N . LEU A 1 90 ? 8.621 -0.837 5.130 1.00 92.38 90 LEU A N 1
ATOM 672 C CA . LEU A 1 90 ? 9.569 -1.941 4.967 1.00 92.38 90 LEU A CA 1
ATOM 673 C C . LEU A 1 90 ? 9.967 -2.565 6.307 1.00 92.38 90 LEU A C 1
ATOM 675 O O . LEU A 1 90 ? 9.974 -3.785 6.415 1.00 92.38 90 LEU A O 1
ATOM 679 N N . ASP A 1 91 ? 10.195 -1.761 7.341 1.00 94.44 91 ASP A N 1
ATOM 680 C CA . ASP A 1 91 ? 10.499 -2.251 8.688 1.00 94.44 91 ASP A CA 1
ATOM 681 C C . ASP A 1 91 ? 9.336 -3.084 9.245 1.00 94.44 91 ASP A C 1
ATOM 683 O O . ASP A 1 91 ? 9.539 -4.103 9.901 1.00 94.44 91 ASP A O 1
ATOM 687 N N . THR A 1 92 ? 8.098 -2.672 8.950 1.00 92.31 92 THR A N 1
ATOM 688 C CA . THR A 1 92 ? 6.893 -3.339 9.464 1.00 92.31 92 THR A CA 1
ATOM 689 C C . THR A 1 92 ? 6.490 -4.556 8.625 1.00 92.31 92 THR A C 1
ATOM 691 O O . THR A 1 92 ? 6.121 -5.589 9.178 1.00 92.31 92 THR A O 1
ATOM 694 N N . TYR A 1 93 ? 6.535 -4.453 7.293 1.00 95.19 93 TYR A N 1
ATOM 695 C CA . TYR A 1 93 ? 5.937 -5.432 6.372 1.00 95.19 93 TYR A CA 1
ATOM 696 C C . TYR A 1 93 ? 6.915 -6.008 5.343 1.00 95.19 93 TYR A C 1
ATOM 698 O O . TYR A 1 93 ? 6.497 -6.781 4.487 1.00 95.19 93 TYR A O 1
ATOM 706 N N . GLY A 1 94 ? 8.202 -5.658 5.401 1.00 91.19 94 GLY A N 1
ATOM 707 C CA . GLY A 1 94 ? 9.225 -6.077 4.435 1.00 91.19 94 GLY A CA 1
ATOM 708 C C . GLY A 1 94 ? 9.253 -7.587 4.205 1.00 91.19 94 GLY A C 1
ATOM 709 O O . GLY A 1 94 ? 9.315 -8.043 3.069 1.00 91.19 94 GLY A O 1
ATOM 710 N N . HIS A 1 95 ? 9.087 -8.354 5.282 1.00 93.31 95 HIS A N 1
ATOM 711 C CA . HIS A 1 95 ? 9.050 -9.817 5.274 1.00 93.31 95 HIS A CA 1
ATOM 712 C C . HIS A 1 95 ? 7.836 -10.425 4.544 1.00 93.31 95 HIS A C 1
ATOM 714 O O . HIS A 1 95 ? 7.831 -11.624 4.283 1.00 93.31 95 HIS A O 1
ATOM 720 N N . LEU A 1 96 ? 6.804 -9.633 4.234 1.00 94.38 96 LEU A N 1
ATOM 721 C CA . LEU A 1 96 ? 5.632 -10.082 3.477 1.00 94.38 96 LEU A CA 1
ATOM 722 C C . LEU A 1 96 ? 5.810 -9.912 1.966 1.00 94.38 96 LEU A C 1
ATOM 724 O O . LEU A 1 96 ? 5.043 -10.491 1.196 1.00 94.38 96 LEU A O 1
ATOM 728 N N . PHE A 1 97 ? 6.778 -9.104 1.524 1.00 92.62 97 PHE A N 1
ATOM 729 C CA . PHE A 1 97 ? 7.017 -8.922 0.099 1.00 92.62 97 PHE A CA 1
ATOM 730 C C . PHE A 1 97 ? 7.691 -10.172 -0.475 1.00 92.62 97 PHE A C 1
ATOM 732 O O . PHE A 1 97 ? 8.697 -10.631 0.066 1.00 92.62 97 PHE A O 1
ATOM 739 N N . PRO A 1 98 ? 7.166 -10.729 -1.578 1.00 88.31 98 PRO A N 1
ATOM 740 C CA . PRO A 1 98 ? 7.768 -11.900 -2.195 1.00 88.31 98 PRO A CA 1
ATOM 741 C C . PRO A 1 98 ? 9.118 -11.538 -2.818 1.00 88.31 98 PRO A C 1
ATOM 743 O O . PRO A 1 98 ? 9.274 -10.453 -3.388 1.00 88.31 98 PRO A O 1
ATOM 746 N N . ASP A 1 99 ? 10.062 -12.477 -2.771 1.00 90.12 99 ASP A N 1
ATOM 747 C CA . ASP A 1 99 ? 11.287 -12.374 -3.556 1.00 90.12 99 ASP A CA 1
ATOM 748 C C . ASP A 1 99 ? 10.943 -12.490 -5.047 1.00 90.12 99 ASP A C 1
ATOM 750 O O . ASP A 1 99 ? 10.281 -13.431 -5.490 1.00 90.12 99 ASP A O 1
ATOM 754 N N . ARG A 1 100 ? 11.355 -11.486 -5.822 1.00 87.62 100 ARG A N 1
ATOM 755 C CA . ARG A 1 100 ? 11.121 -11.408 -7.269 1.00 87.62 100 ARG A CA 1
ATOM 756 C C . ARG A 1 100 ? 12.396 -11.104 -8.046 1.00 87.62 100 ARG A C 1
ATOM 758 O O . ARG A 1 100 ? 12.304 -10.685 -9.201 1.00 87.62 100 ARG A O 1
ATOM 765 N N . LEU A 1 101 ? 13.577 -11.290 -7.452 1.00 91.81 101 LEU A N 1
ATOM 766 C CA . LEU A 1 101 ? 14.847 -10.947 -8.102 1.00 91.81 101 LEU A 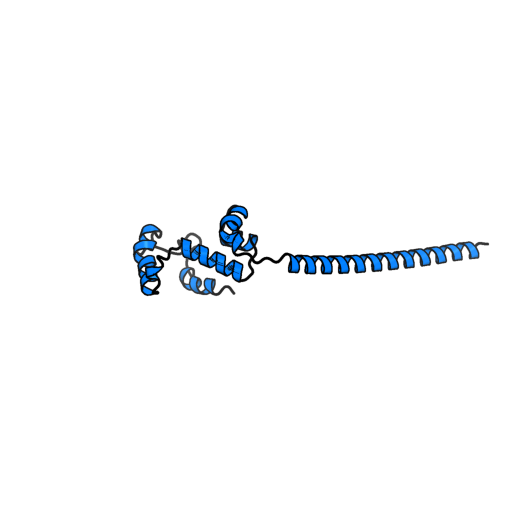CA 1
ATOM 767 C C . LEU A 1 101 ? 15.005 -11.642 -9.464 1.00 91.81 101 LEU A C 1
ATOM 769 O O . LEU A 1 101 ? 15.315 -10.981 -10.458 1.00 91.81 101 LEU A O 1
ATOM 773 N N . ASP A 1 102 ? 14.681 -12.932 -9.553 1.00 93.50 102 ASP A N 1
ATOM 774 C CA . ASP A 1 102 ? 14.750 -13.693 -10.807 1.00 93.50 102 ASP A CA 1
ATOM 775 C C . ASP A 1 102 ? 13.760 -13.202 -11.869 1.00 93.50 102 ASP A C 1
ATOM 777 O O . ASP A 1 102 ? 14.085 -13.105 -13.057 1.00 93.50 102 ASP A O 1
ATOM 781 N N . GLU A 1 103 ? 12.533 -12.880 -11.458 1.00 93.25 103 GLU A N 1
ATOM 782 C CA . GLU A 1 103 ? 11.499 -12.351 -12.347 1.00 93.25 103 GLU A CA 1
ATOM 783 C C . GLU A 1 103 ? 11.924 -10.992 -12.922 1.00 93.25 103 GLU A C 1
ATOM 785 O O . GLU A 1 103 ? 11.836 -10.755 -14.134 1.00 93.25 103 GLU A O 1
ATOM 790 N N . VAL A 1 104 ? 12.423 -10.112 -12.051 1.00 93.75 104 VAL A N 1
ATOM 791 C CA . VAL A 1 104 ? 12.927 -8.786 -12.411 1.00 93.75 104 VAL A CA 1
ATOM 792 C C . VAL A 1 104 ? 14.121 -8.919 -13.350 1.00 93.75 104 VAL A C 1
ATOM 794 O O . VAL A 1 104 ? 14.125 -8.287 -14.408 1.00 93.75 104 VAL A O 1
ATOM 797 N N . SER A 1 105 ? 15.072 -9.803 -13.045 1.00 96.31 105 SER A N 1
ATOM 798 C CA . SER A 1 105 ? 16.241 -10.081 -13.884 1.00 96.31 105 SER A CA 1
ATOM 799 C C . SER A 1 105 ? 15.844 -10.521 -15.300 1.00 96.31 105 SER A C 1
ATOM 801 O O . SER A 1 105 ? 16.261 -9.914 -16.295 1.00 96.31 105 SER A O 1
ATOM 803 N N . LYS A 1 106 ? 14.930 -11.495 -15.423 1.00 97.38 106 LYS A N 1
ATOM 804 C CA . LYS A 1 106 ? 14.402 -11.959 -16.721 1.00 97.38 106 LYS A CA 1
ATOM 805 C C . LYS A 1 106 ? 13.738 -10.824 -17.505 1.00 97.38 106 LYS A C 1
ATOM 807 O O . LYS A 1 106 ? 13.989 -10.652 -18.705 1.00 97.38 106 LYS A O 1
ATOM 812 N N . LYS A 1 107 ? 12.909 -10.009 -16.842 1.00 96.69 107 LYS A N 1
ATOM 813 C CA . LYS A 1 107 ? 12.240 -8.849 -17.460 1.00 96.69 107 LYS A CA 1
ATOM 814 C C . LYS A 1 107 ? 13.243 -7.784 -17.911 1.00 96.69 107 LYS A C 1
ATOM 816 O O . LYS A 1 107 ? 13.092 -7.245 -19.012 1.00 96.69 107 LYS A O 1
ATOM 821 N N . MET A 1 108 ? 14.270 -7.501 -17.110 1.00 97.62 108 MET A N 1
ATOM 822 C CA . MET A 1 108 ? 15.350 -6.572 -17.454 1.00 97.62 108 MET A CA 1
ATOM 823 C C . MET A 1 108 ? 16.120 -7.049 -18.686 1.00 97.62 108 MET A C 1
ATOM 825 O O . MET A 1 108 ? 16.281 -6.282 -19.639 1.00 97.62 108 MET A O 1
ATOM 829 N N . HIS A 1 109 ? 16.516 -8.325 -18.723 1.00 97.81 109 HIS A N 1
ATOM 830 C CA . HIS A 1 109 ? 17.229 -8.900 -19.862 1.00 97.81 109 HIS A CA 1
ATOM 831 C C . HIS A 1 109 ? 16.413 -8.798 -21.159 1.00 97.81 109 HIS A C 1
ATOM 833 O O . HIS A 1 109 ? 16.914 -8.310 -22.175 1.00 97.81 109 HIS A O 1
ATOM 839 N N . LYS A 1 110 ? 15.124 -9.161 -21.112 1.00 97.94 110 LYS A N 1
ATOM 840 C CA . LYS A 1 110 ? 14.203 -9.051 -22.255 1.00 97.94 110 LYS A CA 1
ATOM 841 C C . LYS A 1 110 ? 14.053 -7.611 -22.759 1.00 97.94 110 LYS A C 1
ATOM 843 O O . LYS A 1 110 ? 13.987 -7.374 -23.965 1.00 97.94 110 LYS A O 1
ATOM 848 N N . ARG A 1 111 ? 13.987 -6.627 -21.854 1.00 97.31 111 ARG A N 1
ATOM 849 C CA . ARG A 1 111 ? 13.928 -5.204 -22.233 1.00 97.31 111 ARG A CA 1
ATOM 850 C C . ARG A 1 111 ? 15.224 -4.760 -22.909 1.00 97.31 111 ARG A C 1
ATOM 852 O O . ARG A 1 111 ? 15.163 -4.126 -23.961 1.00 97.31 111 ARG A O 1
ATOM 859 N N . ARG A 1 112 ? 16.378 -5.130 -22.347 1.00 97.56 112 ARG A N 1
ATOM 860 C CA . ARG A 1 112 ? 17.701 -4.814 -22.903 1.00 97.56 112 ARG A CA 1
ATOM 861 C C . ARG A 1 112 ? 17.886 -5.397 -24.303 1.00 97.56 112 ARG A C 1
ATOM 863 O O . ARG A 1 112 ? 18.264 -4.661 -25.210 1.00 97.56 112 ARG A O 1
ATOM 870 N N . SER A 1 113 ? 17.599 -6.684 -24.503 1.00 98.00 113 SER A N 1
ATOM 871 C CA . SER A 1 113 ? 17.777 -7.345 -25.805 1.00 98.00 113 SER A CA 1
ATOM 872 C C . SER A 1 113 ? 16.932 -6.691 -26.902 1.00 98.00 113 SER A C 1
ATOM 874 O O . SER A 1 113 ? 17.437 -6.414 -27.989 1.00 98.00 113 SER A O 1
ATOM 876 N N . LYS A 1 114 ? 15.680 -6.330 -26.589 1.00 97.62 114 LYS A N 1
ATOM 877 C CA . LYS A 1 114 ? 14.800 -5.590 -27.504 1.00 97.62 114 LYS A CA 1
ATOM 878 C C . LYS A 1 114 ? 15.375 -4.224 -27.895 1.00 97.62 114 LYS A C 1
ATOM 880 O O . LYS A 1 114 ? 15.269 -3.839 -29.057 1.00 97.62 114 LYS A O 1
ATOM 885 N N . GLN A 1 115 ? 15.969 -3.488 -26.954 1.00 97.69 115 GLN A N 1
ATOM 886 C CA . GLN A 1 115 ? 16.583 -2.187 -27.252 1.00 97.69 115 GLN A CA 1
ATOM 887 C C . GLN A 1 115 ? 17.851 -2.328 -28.100 1.00 97.69 115 GLN A C 1
ATOM 889 O O . GLN A 1 115 ? 18.029 -1.573 -29.052 1.00 97.69 115 GLN A O 1
ATOM 894 N N . LEU A 1 116 ? 18.685 -3.337 -27.829 1.00 97.88 116 LEU A N 1
ATOM 895 C CA . LEU A 1 116 ? 19.871 -3.617 -28.642 1.00 97.88 116 LEU A CA 1
ATOM 896 C C . LEU A 1 116 ? 19.508 -3.992 -30.080 1.00 97.88 116 LEU A C 1
ATOM 898 O O . LEU A 1 116 ? 20.118 -3.475 -31.010 1.00 97.88 116 LEU A O 1
ATOM 902 N N . ALA A 1 117 ? 18.493 -4.836 -30.279 1.00 97.31 117 ALA A N 1
ATOM 903 C CA . ALA A 1 117 ? 18.023 -5.189 -31.618 1.00 97.31 117 ALA A CA 1
ATOM 904 C C . ALA A 1 117 ? 17.534 -3.954 -32.395 1.00 97.31 117 ALA A C 1
ATOM 906 O O . ALA A 1 117 ? 17.882 -3.775 -33.560 1.00 97.31 117 ALA A O 1
ATOM 907 N N . LYS A 1 118 ? 16.786 -3.055 -31.735 1.00 97.00 118 LYS A N 1
ATOM 908 C CA . LYS A 1 118 ? 16.362 -1.778 -32.332 1.00 97.00 118 LYS A CA 1
ATOM 909 C C . LYS A 1 118 ? 17.547 -0.891 -32.714 1.00 97.00 118 LYS A C 1
ATOM 911 O O . LYS A 1 118 ? 17.535 -0.306 -33.793 1.00 97.00 118 LYS A O 1
ATOM 916 N N . ALA A 1 119 ? 18.550 -0.785 -31.842 1.00 96.81 119 ALA A N 1
ATOM 917 C CA . ALA A 1 119 ? 19.744 0.012 -32.100 1.00 96.81 119 ALA A CA 1
ATOM 918 C C . ALA A 1 119 ? 20.550 -0.544 -33.285 1.00 96.81 119 ALA A C 1
ATOM 920 O O . ALA A 1 119 ? 20.888 0.220 -34.185 1.00 96.81 119 ALA A O 1
ATOM 921 N N . LYS A 1 120 ? 20.767 -1.867 -33.336 1.00 97.25 120 LYS A N 1
ATOM 922 C CA . LYS A 1 120 ? 21.440 -2.543 -34.459 1.00 97.25 120 LYS A CA 1
ATOM 923 C C . LYS A 1 120 ? 20.721 -2.302 -35.783 1.00 97.25 120 LYS A C 1
ATOM 925 O O . LYS A 1 120 ? 21.333 -1.827 -36.728 1.00 97.25 120 LYS A O 1
ATOM 930 N N . ALA A 1 121 ? 19.404 -2.503 -35.822 1.00 96.75 121 ALA A N 1
ATOM 931 C CA . ALA A 1 121 ? 18.620 -2.250 -37.028 1.00 96.75 121 ALA A CA 1
ATOM 932 C C . ALA A 1 121 ? 18.667 -0.775 -37.475 1.00 96.75 121 ALA A C 1
ATOM 934 O O . ALA A 1 121 ? 18.604 -0.480 -38.668 1.00 96.75 121 ALA A O 1
ATOM 935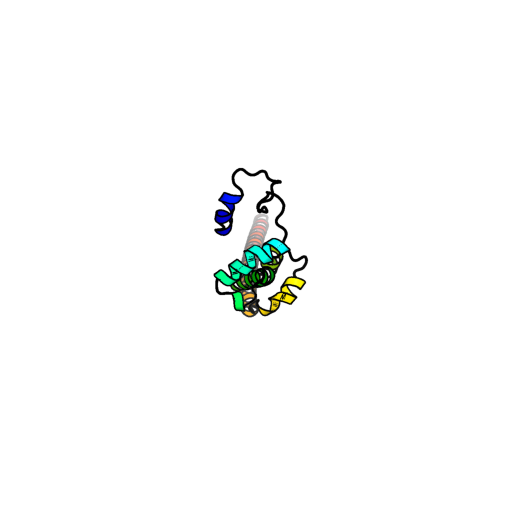 N N . LYS A 1 122 ? 18.762 0.175 -36.532 1.00 96.12 122 LYS A N 1
ATOM 936 C CA . LYS A 1 122 ? 18.934 1.600 -36.853 1.00 96.12 122 LYS A CA 1
ATOM 937 C C . LYS A 1 122 ? 20.322 1.879 -37.435 1.00 96.12 122 LYS A C 1
ATOM 939 O O . LYS A 1 122 ? 20.406 2.635 -38.399 1.00 96.12 122 LYS A O 1
ATOM 944 N N . LEU A 1 123 ? 21.367 1.269 -36.874 1.00 96.81 123 LEU A N 1
ATOM 945 C CA . LEU A 1 123 ? 22.739 1.383 -37.369 1.00 96.81 123 LEU A CA 1
ATOM 946 C C . LEU A 1 123 ? 22.858 0.824 -38.791 1.00 96.81 123 LEU A C 1
ATOM 948 O O . LEU A 1 123 ? 23.254 1.560 -39.684 1.00 96.81 123 LEU A O 1
ATOM 952 N N . GLU A 1 124 ? 22.379 -0.398 -39.033 1.00 96.69 124 GLU A N 1
ATOM 953 C CA . GLU A 1 124 ? 22.390 -1.025 -40.365 1.00 96.69 124 GLU A CA 1
ATOM 954 C C . GLU A 1 124 ? 21.653 -0.177 -41.415 1.00 96.69 124 GLU A C 1
ATOM 956 O O . GLU A 1 124 ? 22.076 -0.071 -42.566 1.00 96.69 124 GLU A O 1
ATOM 961 N N . LYS A 1 125 ? 20.534 0.458 -41.038 1.00 94.62 125 LYS A N 1
ATOM 962 C CA . LYS A 1 125 ? 19.820 1.389 -41.926 1.00 94.62 125 LYS A CA 1
ATOM 963 C C . LYS A 1 125 ? 20.627 2.656 -42.211 1.00 94.62 125 LYS A C 1
ATOM 965 O O . LYS A 1 125 ? 20.590 3.142 -43.339 1.00 94.62 125 LYS A O 1
ATOM 970 N N . ALA A 1 126 ? 21.317 3.202 -41.210 1.00 95.06 126 ALA A N 1
ATOM 971 C CA . ALA A 1 126 ? 22.164 4.378 -41.376 1.00 95.06 126 ALA A CA 1
ATOM 972 C C . ALA A 1 126 ? 23.375 4.071 -42.270 1.00 95.06 126 ALA A C 1
ATOM 974 O O . ALA A 1 126 ? 23.649 4.838 -43.187 1.00 95.06 126 ALA A O 1
ATOM 975 N N . GLU A 1 127 ? 24.022 2.922 -42.070 1.00 95.25 127 GLU A N 1
ATOM 976 C CA . GLU A 1 127 ? 25.129 2.434 -42.902 1.00 95.25 127 GLU A CA 1
ATOM 977 C C . GLU A 1 127 ? 24.693 2.237 -44.357 1.00 95.25 127 GLU A C 1
ATOM 979 O O . GLU A 1 127 ? 25.340 2.747 -45.269 1.00 95.25 127 GLU A O 1
ATOM 984 N N . LYS A 1 128 ? 23.544 1.585 -44.594 1.00 93.94 128 LYS A N 1
ATOM 985 C CA . LYS A 1 128 ? 22.979 1.438 -45.948 1.00 93.94 128 LYS A CA 1
ATOM 986 C C . LYS A 1 128 ? 22.690 2.786 -46.607 1.00 93.94 128 LYS A C 1
ATOM 988 O O . LYS A 1 128 ? 22.964 2.954 -47.791 1.00 93.94 128 LYS A O 1
ATOM 993 N N . LYS A 1 129 ? 22.148 3.749 -45.853 1.00 93.75 129 LYS A N 1
ATOM 994 C CA . LYS A 1 129 ? 21.889 5.104 -46.358 1.00 93.75 129 LYS A CA 1
ATOM 995 C C . LYS A 1 129 ? 23.192 5.832 -46.705 1.00 93.75 129 LYS A C 1
ATOM 997 O O . LYS A 1 129 ? 23.253 6.462 -47.753 1.00 93.75 129 LYS A O 1
ATOM 1002 N N . ALA A 1 130 ? 24.210 5.733 -45.850 1.00 93.00 130 ALA A N 1
ATOM 1003 C CA . ALA A 1 130 ? 25.516 6.348 -46.077 1.00 93.00 130 ALA A CA 1
ATOM 1004 C C . ALA A 1 130 ? 26.213 5.758 -47.310 1.00 93.00 130 ALA A C 1
ATOM 1006 O O . ALA A 1 130 ? 26.720 6.508 -48.135 1.00 93.00 130 ALA A O 1
ATOM 1007 N N . ARG A 1 131 ? 26.159 4.430 -47.482 1.00 94.50 131 ARG A N 1
ATOM 1008 C CA . ARG A 1 131 ? 26.695 3.755 -48.669 1.00 94.50 131 ARG A CA 1
ATOM 1009 C C . ARG A 1 131 ? 26.011 4.219 -49.958 1.00 94.50 131 ARG A C 1
ATOM 1011 O O . ARG A 1 131 ? 26.707 4.566 -50.900 1.00 94.50 131 ARG A O 1
ATOM 1018 N N . LYS A 1 132 ? 24.673 4.286 -49.980 1.00 93.19 132 LYS A N 1
ATOM 1019 C CA . LYS A 1 132 ? 23.921 4.782 -51.147 1.00 93.19 132 LYS A CA 1
ATOM 1020 C C . LYS A 1 132 ? 24.292 6.228 -51.492 1.00 93.19 132 LYS A C 1
ATOM 1022 O O . LYS A 1 132 ? 24.460 6.544 -52.658 1.00 93.19 132 LYS A O 1
ATOM 1027 N N . ALA A 1 133 ? 24.447 7.084 -50.479 1.00 90.62 133 ALA A N 1
ATOM 1028 C CA . ALA A 1 133 ? 24.867 8.468 -50.684 1.00 90.62 133 ALA A CA 1
ATOM 1029 C C . ALA A 1 133 ? 26.294 8.567 -51.254 1.00 90.62 133 ALA A C 1
ATOM 1031 O O . ALA A 1 133 ? 26.539 9.396 -52.119 1.00 90.62 133 ALA A O 1
ATOM 1032 N N . ALA A 1 134 ? 27.223 7.716 -50.804 1.00 90.69 134 ALA A N 1
ATOM 1033 C CA . ALA A 1 134 ? 28.582 7.677 -51.346 1.00 90.69 134 ALA A CA 1
ATOM 1034 C C . ALA A 1 134 ? 28.618 7.192 -52.807 1.00 90.69 134 ALA A C 1
ATOM 1036 O O . ALA A 1 134 ? 29.337 7.766 -53.616 1.00 90.69 134 ALA A O 1
ATOM 1037 N N . GLU A 1 135 ? 27.817 6.176 -53.151 1.00 89.19 135 GLU A N 1
ATOM 1038 C CA . GLU A 1 135 ? 27.667 5.691 -54.533 1.00 89.19 135 GLU A CA 1
ATOM 1039 C C 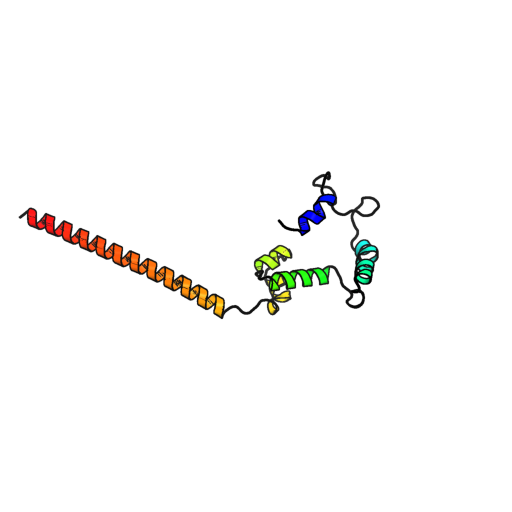. GLU A 1 135 ? 27.058 6.772 -55.452 1.00 89.19 135 GLU A C 1
ATOM 1041 O O . GLU A 1 135 ? 27.522 6.949 -56.574 1.00 89.19 135 GLU A O 1
ATOM 1046 N N . GLU A 1 136 ? 26.071 7.543 -54.973 1.00 87.06 136 GLU A N 1
ATOM 1047 C CA . GLU A 1 136 ? 25.488 8.672 -55.722 1.00 87.06 136 GLU A CA 1
ATOM 1048 C C . GLU A 1 136 ? 26.488 9.820 -55.949 1.00 87.06 136 GLU A C 1
ATOM 1050 O O . GLU A 1 136 ? 26.496 10.405 -57.028 1.00 87.06 136 GLU A O 1
ATOM 1055 N N . VAL A 1 137 ? 27.340 10.140 -54.966 1.00 86.81 137 VAL A N 1
ATOM 1056 C CA . VAL A 1 137 ? 28.382 11.175 -55.118 1.00 86.81 137 VAL A CA 1
ATOM 1057 C C . VAL A 1 137 ? 29.448 10.749 -56.128 1.00 86.81 137 VAL A C 1
ATOM 1059 O O . VAL A 1 137 ? 29.792 11.545 -56.993 1.00 86.81 137 VAL A O 1
ATOM 1062 N N . ALA A 1 138 ? 29.916 9.498 -56.072 1.00 85.44 138 ALA A N 1
ATOM 1063 C CA . ALA A 1 138 ? 30.913 8.986 -57.015 1.00 85.44 138 ALA A CA 1
ATOM 1064 C C . ALA A 1 138 ? 30.410 9.013 -58.472 1.00 85.44 138 ALA A C 1
ATOM 1066 O O . ALA A 1 138 ? 31.144 9.409 -59.370 1.00 85.44 138 ALA A O 1
ATOM 1067 N N . ALA A 1 139 ? 29.137 8.673 -58.704 1.00 82.75 139 ALA A N 1
ATOM 1068 C CA . ALA A 1 139 ? 28.543 8.720 -60.042 1.00 82.75 139 ALA A CA 1
ATOM 1069 C C . ALA A 1 139 ? 28.476 10.144 -60.633 1.00 82.75 139 ALA A C 1
ATOM 1071 O O . ALA A 1 139 ? 28.560 10.307 -61.844 1.00 82.75 139 ALA A O 1
ATOM 1072 N N . LEU A 1 140 ? 28.346 11.178 -59.793 1.00 77.81 140 LEU A N 1
ATOM 1073 C CA . LEU A 1 140 ? 28.348 12.577 -60.240 1.00 77.81 140 LEU A CA 1
ATOM 1074 C C . LEU A 1 140 ? 29.753 13.101 -60.571 1.00 77.81 140 LEU A C 1
ATOM 1076 O O . LEU A 1 140 ? 29.873 14.053 -61.338 1.00 77.81 140 LEU A O 1
ATOM 1080 N N . GLU A 1 141 ? 30.800 12.518 -59.983 1.00 70.00 141 GLU A N 1
ATOM 1081 C CA . GLU A 1 141 ? 32.195 12.865 -60.283 1.00 70.00 141 GLU A CA 1
ATOM 1082 C C . GLU A 1 141 ? 32.662 12.236 -61.608 1.00 70.00 141 GLU A C 1
ATOM 1084 O O . GLU A 1 141 ? 33.400 12.883 -62.349 1.00 70.00 141 GLU A O 1
ATOM 1089 N N . ASP A 1 142 ? 32.174 11.037 -61.946 1.00 61.41 142 ASP A N 1
ATOM 1090 C CA . ASP A 1 142 ? 32.483 10.351 -63.211 1.00 61.41 142 ASP A CA 1
ATOM 1091 C C . ASP A 1 142 ? 31.778 10.978 -64.439 1.00 61.41 142 ASP A C 1
ATOM 1093 O O . ASP A 1 142 ? 32.335 10.954 -65.532 1.00 61.41 142 ASP A O 1
ATOM 1097 N N . ASP A 1 143 ? 30.595 11.589 -64.280 1.00 58.09 143 ASP A N 1
ATOM 1098 C CA . ASP A 1 143 ? 29.861 12.278 -65.366 1.00 58.09 143 ASP A CA 1
ATOM 1099 C C . ASP A 1 143 ? 30.414 13.690 -65.696 1.00 58.09 143 ASP A C 1
ATOM 1101 O O . ASP A 1 143 ? 29.970 14.332 -66.652 1.00 58.09 143 ASP A O 1
ATOM 1105 N N . ALA A 1 144 ? 31.360 14.207 -64.899 1.00 55.22 144 ALA A N 1
ATOM 1106 C CA . ALA A 1 144 ? 31.971 15.532 -65.067 1.00 55.22 144 ALA A CA 1
ATOM 1107 C C . ALA A 1 144 ? 33.363 15.508 -65.742 1.00 55.22 144 ALA A C 1
ATOM 1109 O O . ALA A 1 144 ? 33.964 16.576 -65.916 1.00 55.22 144 ALA A O 1
ATOM 1110 N N . ALA A 1 145 ? 33.866 14.322 -66.108 1.00 49.59 145 ALA A N 1
ATOM 1111 C CA . ALA A 1 145 ? 35.134 14.086 -66.811 1.00 49.59 145 ALA A CA 1
ATOM 1112 C C . ALA A 1 145 ? 34.915 13.753 -68.297 1.00 49.59 145 ALA A C 1
ATOM 1114 O O . ALA A 1 145 ? 35.763 14.185 -69.115 1.00 49.59 145 ALA A O 1
#

Foldseek 3Di:
DPPVVVVLCVQPPPDDPPQDSDADPVRHDDDPVCCVPPPVQVVCVVVVNNVVVDDVVNVLVVVLLVCQVVPDDLVRSCVVSVPPDSVVVCVSCVVSHDDCVVVVVVVVVVVVVVVVVVVVVVVVVVVVVVVVVVVVVVVVVVVVD

Secondary structure (DSSP, 8-state):
--HHHHHHHHHHTT--TTS-SSB-TTSSB--HHHHIIIIIHHHHHHTT-GGGT--HHHHHHHHHHHHHHTT--HHHHHHHHT-S-HHHHHHHHGGGSPP-HHHHHHHHHHHHHHHHHHHHHHHHHHHHHHHHHHHHHHHHHHTT-

Radius of gyration: 31.27 Å; chains: 1; bounding box: 62×35×91 Å

pLDDT: mean 90.58, std 9.38, range [42.81, 98.0]

Sequence (145 aa):
MNEATEELKPHVQGRGDEELLFTAPQGGPLRARNFRQRLFAPAVVKAGLGHLKVTPHKLRHTAASLAIASGADVNVVQTMLGHKSATLTLDTYGHLFPDRLDEVSKKMHKRRSKQLAKAKAKLEKAEKKARKAAEEVAALEDDAA